Protein AF-A0A3D4FK77-F1 (afdb_monomer)

Radius of gyration: 14.41 Å; Cα contacts (8 Å, |Δi|>4): 45; chains: 1; bounding box: 32×20×44 Å

Solvent-accessible surface area (backbone atoms only — not comparable to full-atom values): 3180 Å² total; per-residue (Å²): 139,88,87,86,72,88,50,64,90,46,100,56,7,74,77,40,54,80,20,84,67,51,50,76,55,93,97,35,81,29,61,18,59,48,56,49,54,59,59,56,68,64,73,73,64,76,85,118

Foldseek 3Di:
DDDDDDDLPDPVNCPDQPHQPWDDDPNDIDRGNVSVVVVVVCVPPPPD

Sequence (48 aa):
MTIYFYKINEEYGYFSNFSKHGFELDEKWRQTSEHYFQAQKFVISEYE

Structure (mmCIF, N/CA/C/O backbone):
data_AF-A0A3D4FK77-F1
#
_entry.id   AF-A0A3D4FK77-F1
#
loop_
_atom_site.group_PDB
_atom_site.id
_atom_site.type_symbol
_atom_site.label_atom_id
_atom_site.label_alt_id
_atom_site.label_comp_id
_atom_site.label_asym_id
_atom_site.label_entity_id
_atom_site.label_seq_id
_atom_site.pdbx_PDB_ins_code
_atom_site.Cartn_x
_atom_site.Cartn_y
_atom_site.Cartn_z
_atom_site.occupancy
_atom_site.B_iso_or_equiv
_atom_site.auth_seq_id
_atom_site.auth_comp_id
_atom_site.auth_asym_id
_atom_site.auth_atom_id
_atom_site.pdbx_PDB_model_num
ATOM 1 N N . MET A 1 1 ? -24.898 -8.463 8.440 1.00 87.69 1 MET A N 1
ATOM 2 C CA . MET A 1 1 ? -23.959 -7.685 9.274 1.00 87.69 1 MET A CA 1
ATOM 3 C C . MET A 1 1 ? -23.136 -6.828 8.336 1.00 87.69 1 MET A C 1
ATOM 5 O O . MET A 1 1 ? -22.636 -7.375 7.362 1.00 87.69 1 MET A O 1
ATOM 9 N N . THR A 1 2 ? -23.042 -5.524 8.584 1.00 95.06 2 THR A N 1
ATOM 10 C CA . THR A 1 2 ? -22.295 -4.592 7.724 1.00 95.06 2 THR A CA 1
ATOM 11 C C . THR A 1 2 ? -21.031 -4.156 8.450 1.00 95.06 2 THR A C 1
ATOM 13 O O . THR A 1 2 ? -21.103 -3.819 9.629 1.00 95.06 2 THR A O 1
ATOM 16 N N . ILE A 1 3 ? -19.894 -4.162 7.755 1.00 94.31 3 ILE A N 1
ATOM 17 C CA . ILE A 1 3 ? -18.600 -3.731 8.292 1.00 94.31 3 ILE A CA 1
ATOM 18 C C . ILE A 1 3 ? -18.208 -2.437 7.582 1.00 94.31 3 ILE A C 1
ATOM 20 O O . ILE A 1 3 ? -18.094 -2.414 6.358 1.00 94.31 3 ILE A O 1
ATOM 24 N N . TYR A 1 4 ? -18.004 -1.372 8.353 1.00 95.56 4 TYR A N 1
ATOM 25 C CA . TYR A 1 4 ? -17.476 -0.103 7.860 1.00 95.56 4 TYR A CA 1
ATOM 26 C C . TYR A 1 4 ? -16.010 0.015 8.272 1.00 95.56 4 TYR A C 1
ATOM 28 O O . TYR A 1 4 ? -15.678 -0.186 9.439 1.00 95.56 4 TYR A O 1
ATOM 36 N N . PHE A 1 5 ? -15.135 0.338 7.322 1.00 96.69 5 PHE A N 1
ATOM 37 C CA . PHE A 1 5 ? -13.698 0.476 7.549 1.00 96.69 5 PHE A CA 1
ATOM 38 C C . PHE A 1 5 ? -13.138 1.629 6.716 1.00 96.69 5 PHE A C 1
ATOM 40 O O . PHE A 1 5 ? -13.676 1.948 5.655 1.00 96.69 5 PHE A O 1
ATOM 47 N N . TYR A 1 6 ? -12.072 2.268 7.202 1.00 95.00 6 TYR A N 1
ATOM 48 C CA . TYR A 1 6 ? -11.467 3.406 6.505 1.00 95.00 6 TYR A CA 1
ATOM 49 C C . TYR A 1 6 ? -9.944 3.468 6.645 1.00 95.00 6 TYR A C 1
ATOM 51 O O . TYR A 1 6 ? -9.257 3.686 5.648 1.00 95.00 6 TYR A O 1
ATOM 59 N N . LYS A 1 7 ? -9.385 3.257 7.845 1.00 96.31 7 LYS A N 1
ATOM 60 C CA . LYS A 1 7 ? -7.933 3.366 8.046 1.00 96.31 7 LYS A CA 1
ATOM 61 C C . LYS A 1 7 ? -7.241 2.011 8.072 1.00 96.31 7 LYS A C 1
ATOM 63 O O . LYS A 1 7 ? -7.734 1.040 8.635 1.00 96.31 7 LYS A O 1
ATOM 68 N N . ILE A 1 8 ? -6.027 1.981 7.528 1.00 96.12 8 ILE A N 1
ATOM 69 C CA . ILE A 1 8 ? -5.187 0.777 7.467 1.00 96.12 8 ILE A CA 1
ATOM 70 C C . ILE A 1 8 ? -4.712 0.277 8.840 1.00 96.12 8 ILE A C 1
ATOM 72 O O . ILE A 1 8 ? -4.306 -0.873 8.955 1.00 96.12 8 ILE A O 1
ATOM 76 N N . ASN A 1 9 ? -4.727 1.137 9.862 1.00 95.88 9 ASN A N 1
ATOM 77 C CA . ASN A 1 9 ? -4.282 0.838 11.225 1.00 95.88 9 A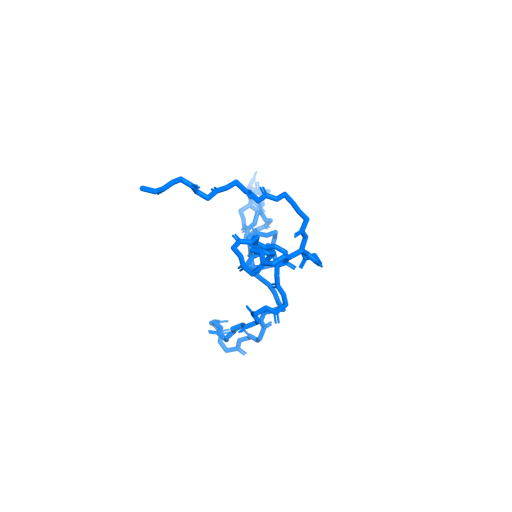SN A CA 1
ATOM 78 C C . ASN A 1 9 ? -5.447 0.604 12.204 1.00 95.88 9 ASN A C 1
ATOM 80 O O . ASN A 1 9 ? -5.231 0.601 13.413 1.00 95.88 9 ASN A O 1
ATOM 84 N N . GLU A 1 10 ? -6.665 0.437 11.692 1.00 97.00 10 GLU A N 1
ATOM 85 C CA . GLU A 1 10 ? -7.856 0.079 12.467 1.00 97.00 10 GLU A CA 1
ATOM 86 C C . GLU A 1 10 ? -8.189 -1.412 12.277 1.00 97.00 10 GLU A C 1
ATOM 88 O O . GLU A 1 10 ? -7.597 -2.086 11.435 1.00 97.00 10 GLU A O 1
ATOM 93 N N . GLU A 1 11 ? -9.141 -1.929 13.061 1.00 96.12 11 GLU A N 1
ATOM 94 C CA . GLU A 1 11 ? -9.506 -3.357 13.156 1.00 96.12 11 GLU A CA 1
ATOM 95 C C . GLU A 1 11 ? 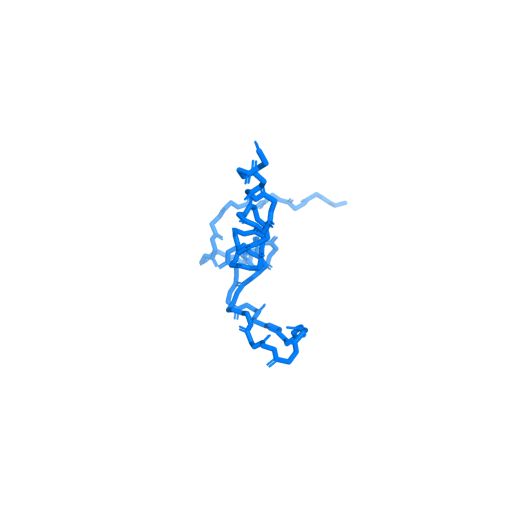-9.660 -4.056 11.798 1.00 96.12 11 GLU A C 1
ATOM 97 O O . GLU A 1 11 ? -9.208 -5.181 11.615 1.00 96.12 11 GLU A O 1
ATOM 102 N N . TYR A 1 12 ? -10.240 -3.357 10.825 1.00 96.81 12 TYR A N 1
ATOM 103 C CA . TYR A 1 12 ? -10.550 -3.870 9.493 1.00 96.81 12 TYR A CA 1
ATOM 104 C C . TYR A 1 12 ? -9.634 -3.309 8.398 1.00 96.81 12 TYR A C 1
ATOM 106 O O . TYR A 1 12 ? -9.921 -3.427 7.208 1.00 96.81 12 TYR A O 1
ATOM 114 N N . GLY A 1 13 ? -8.505 -2.705 8.781 1.00 96.00 13 GLY A N 1
ATOM 115 C CA . GLY A 1 13 ? -7.548 -2.097 7.859 1.00 96.00 13 GLY A CA 1
ATOM 116 C C . GLY A 1 13 ? -6.929 -3.083 6.864 1.00 96.00 13 GLY A C 1
ATOM 117 O O . GLY A 1 13 ? -6.489 -2.678 5.788 1.00 96.00 13 GLY A O 1
ATOM 118 N N . TYR A 1 14 ? -6.959 -4.383 7.172 1.00 95.62 14 TYR A N 1
ATOM 119 C CA . TYR A 1 14 ? -6.527 -5.450 6.269 1.00 95.62 14 TYR A CA 1
ATOM 120 C C . TYR A 1 14 ? -7.406 -5.585 5.014 1.00 95.62 14 TYR A C 1
ATOM 122 O O . TYR A 1 14 ? -6.931 -6.112 4.013 1.00 95.62 14 TYR A O 1
ATOM 130 N N . PHE A 1 15 ? -8.637 -5.058 5.018 1.00 96.50 15 PHE A N 1
ATOM 131 C CA . PHE A 1 15 ? -9.474 -4.978 3.814 1.00 96.50 15 PHE A CA 1
ATOM 132 C C . PHE A 1 15 ? -9.059 -3.856 2.849 1.00 96.50 15 PHE A C 1
ATOM 134 O O . PHE A 1 15 ? -9.550 -3.802 1.723 1.00 96.50 15 PHE A O 1
ATOM 141 N N . SER A 1 16 ? -8.154 -2.957 3.248 1.00 97.25 16 SER A N 1
ATOM 142 C CA . SER A 1 16 ? -7.609 -1.935 2.352 1.00 97.25 16 SER A CA 1
ATOM 143 C C . SER A 1 16 ? -6.599 -2.526 1.359 1.00 97.25 16 SER A C 1
ATOM 145 O O . SER A 1 16 ? -5.755 -3.350 1.720 1.00 97.25 16 SER A O 1
ATOM 147 N N . ASN A 1 17 ? -6.594 -2.009 0.128 1.00 96.25 17 ASN A N 1
ATOM 148 C CA . ASN A 1 17 ? -5.559 -2.252 -0.888 1.00 96.25 17 ASN A CA 1
ATOM 149 C C . ASN A 1 17 ? -4.164 -1.715 -0.496 1.00 96.25 17 ASN A C 1
ATOM 151 O O . ASN A 1 17 ? -3.161 -2.064 -1.122 1.00 96.25 17 ASN A O 1
ATOM 155 N N . PHE A 1 18 ? -4.088 -0.878 0.542 1.00 96.69 18 PHE A N 1
ATOM 156 C CA . PHE A 1 18 ? -2.840 -0.406 1.148 1.00 96.69 18 PHE A CA 1
ATOM 157 C C . PHE A 1 18 ? -2.381 -1.264 2.334 1.00 96.69 18 PHE A C 1
ATOM 159 O O . PHE A 1 18 ? -1.371 -0.948 2.969 1.00 96.69 18 PHE A O 1
ATOM 166 N N . SER A 1 19 ? -3.101 -2.339 2.663 1.00 96.81 19 SER A N 1
ATOM 167 C CA . SER A 1 19 ? -2.668 -3.254 3.714 1.00 96.81 19 SER A CA 1
ATOM 168 C C . SER A 1 19 ? -1.358 -3.947 3.320 1.00 96.81 19 SER A C 1
ATOM 170 O O . SER A 1 19 ? -1.139 -4.282 2.156 1.00 96.81 19 SER A O 1
ATOM 172 N N . LYS A 1 20 ? -0.464 -4.161 4.295 1.00 94.88 20 LYS A N 1
ATOM 173 C CA . LYS A 1 20 ? 0.880 -4.740 4.090 1.00 94.88 20 LYS A CA 1
ATOM 174 C C . LYS A 1 20 ? 0.854 -6.264 3.902 1.00 94.88 20 LYS A C 1
ATOM 176 O O . LYS A 1 20 ? 1.712 -6.974 4.420 1.00 94.88 20 LYS A O 1
ATOM 181 N N . HIS A 1 21 ? -0.142 -6.759 3.181 1.00 96.06 21 HIS A N 1
ATOM 182 C CA . HIS A 1 21 ? -0.275 -8.161 2.810 1.00 96.06 21 HIS A CA 1
ATOM 183 C C . HIS A 1 21 ? 0.285 -8.323 1.401 1.00 96.06 21 HIS A C 1
ATOM 185 O O . HIS A 1 21 ? -0.438 -8.263 0.407 1.00 96.06 21 HIS A O 1
ATOM 191 N N . GLY A 1 22 ? 1.612 -8.428 1.337 1.00 95.88 22 GLY A N 1
ATOM 192 C CA . GLY A 1 22 ? 2.310 -8.617 0.077 1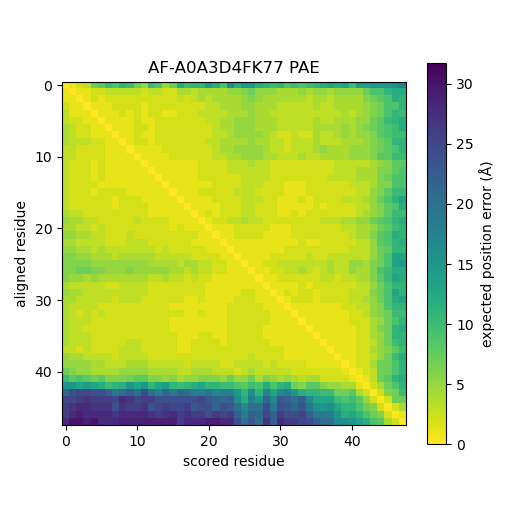.00 95.88 22 GLY A CA 1
ATOM 193 C C . GLY A 1 22 ? 2.056 -9.993 -0.530 1.00 95.88 22 GLY A C 1
ATOM 194 O O . GLY A 1 22 ? 1.646 -10.928 0.157 1.00 95.88 22 GLY A O 1
ATOM 195 N N . PHE A 1 23 ? 2.305 -10.099 -1.827 1.00 97.31 23 PHE A N 1
ATOM 196 C CA . PHE A 1 23 ? 2.169 -11.335 -2.588 1.00 97.31 23 PHE A CA 1
ATOM 197 C C . PHE A 1 23 ? 3.201 -11.384 -3.709 1.00 97.31 23 PHE A C 1
ATOM 199 O O . PHE A 1 23 ? 3.748 -10.359 -4.127 1.00 97.31 23 PHE A O 1
ATOM 206 N N . GLU A 1 24 ? 3.460 -12.588 -4.199 1.00 97.50 24 GLU A N 1
ATOM 207 C CA . GLU A 1 24 ? 4.314 -12.818 -5.355 1.00 97.50 24 GLU A CA 1
ATOM 208 C C . GLU A 1 24 ? 3.458 -12.992 -6.612 1.00 97.50 24 GLU A C 1
ATOM 210 O O . GLU A 1 24 ? 2.468 -13.723 -6.602 1.00 97.50 24 GLU A O 1
ATOM 215 N N . LEU A 1 25 ? 3.826 -12.289 -7.683 1.00 94.00 25 LEU A N 1
ATOM 216 C CA . LEU A 1 25 ? 3.205 -12.396 -9.002 1.00 94.00 25 LEU A CA 1
ATOM 217 C C . LEU A 1 25 ? 4.235 -12.011 -10.070 1.00 94.00 25 LEU A C 1
ATOM 219 O O . LEU A 1 25 ? 4.983 -11.049 -9.882 1.00 94.00 25 LEU A O 1
ATOM 223 N N . ASP A 1 26 ? 4.278 -12.745 -11.182 1.00 90.31 26 ASP A N 1
ATOM 224 C CA . ASP A 1 26 ? 5.263 -12.562 -12.262 1.00 90.31 26 ASP A CA 1
ATOM 225 C C . ASP A 1 26 ? 6.718 -12.587 -11.756 1.00 90.31 26 ASP A C 1
ATOM 227 O O . ASP A 1 26 ? 7.509 -11.699 -12.080 1.00 90.31 26 ASP A O 1
ATOM 231 N N . GLU A 1 27 ? 7.039 -13.554 -10.884 1.00 94.31 27 GLU A N 1
ATOM 232 C CA . GLU A 1 27 ? 8.359 -13.715 -10.237 1.00 94.31 27 GLU A CA 1
ATOM 233 C C . GLU A 1 27 ? 8.824 -12.467 -9.465 1.00 94.31 27 GLU A C 1
ATOM 235 O O . GLU A 1 27 ? 10.013 -12.248 -9.222 1.00 94.31 27 GLU A O 1
ATOM 240 N N . LYS A 1 28 ? 7.885 -11.591 -9.091 1.00 93.56 28 LYS A N 1
ATOM 241 C CA . LYS A 1 28 ? 8.183 -10.364 -8.365 1.00 93.56 28 LYS A CA 1
ATOM 242 C C . LYS A 1 28 ? 7.293 -10.229 -7.140 1.00 93.56 28 LYS A C 1
ATOM 244 O O . LYS A 1 28 ? 6.067 -10.302 -7.209 1.00 93.56 28 LYS A O 1
ATOM 249 N N . TRP A 1 29 ? 7.920 -9.902 -6.016 1.00 96.69 29 TRP A N 1
ATOM 250 C CA . TRP A 1 29 ? 7.206 -9.522 -4.805 1.00 96.69 29 TRP A CA 1
ATOM 251 C C . TRP A 1 29 ? 6.532 -8.150 -4.966 1.00 96.69 29 TRP A C 1
ATOM 253 O O . TRP A 1 29 ? 7.118 -7.193 -5.489 1.00 96.69 29 TR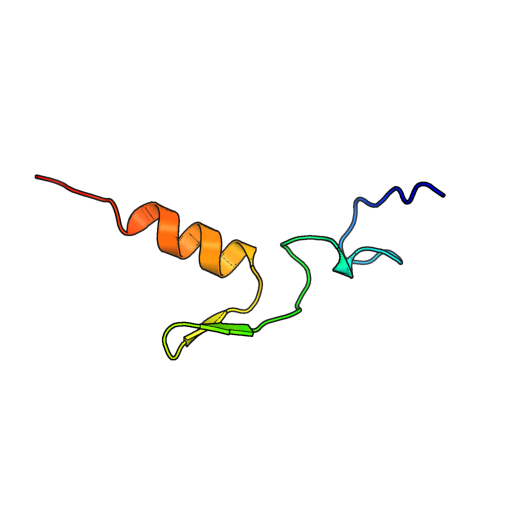P A O 1
ATOM 263 N N . ARG A 1 30 ? 5.287 -8.038 -4.503 1.00 95.81 30 ARG A N 1
ATOM 264 C CA . ARG A 1 30 ? 4.500 -6.802 -4.435 1.00 95.81 30 ARG A CA 1
ATOM 265 C C . ARG A 1 30 ? 4.124 -6.563 -2.984 1.00 95.81 30 ARG A C 1
ATOM 267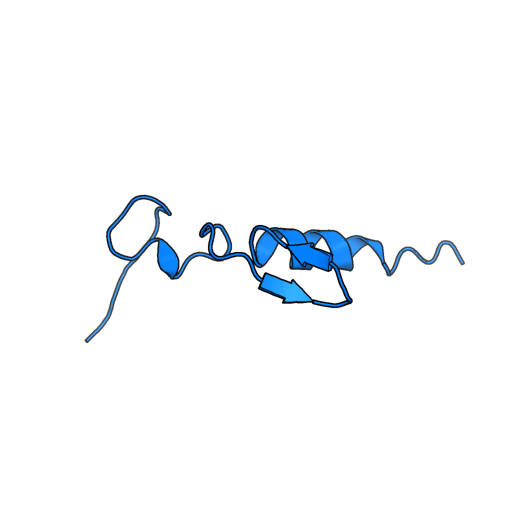 O O . ARG A 1 30 ? 3.555 -7.435 -2.344 1.00 95.81 30 ARG A O 1
ATOM 274 N N . GLN A 1 31 ? 4.445 -5.382 -2.458 1.00 96.62 31 GLN A N 1
ATOM 275 C CA . GLN A 1 31 ? 4.217 -5.071 -1.041 1.00 96.62 31 GLN A CA 1
ATOM 276 C C . GLN A 1 31 ? 2.731 -4.952 -0.689 1.00 96.62 31 GLN A C 1
ATOM 278 O O . GLN A 1 31 ? 2.340 -5.292 0.424 1.00 96.62 31 GLN A O 1
ATOM 283 N N . THR A 1 32 ? 1.925 -4.459 -1.630 1.00 97.31 32 THR A N 1
ATOM 284 C CA . THR A 1 32 ? 0.467 -4.350 -1.523 1.00 97.31 32 THR A CA 1
ATOM 285 C C . THR A 1 32 ? -0.155 -4.521 -2.912 1.00 97.31 32 THR A C 1
ATOM 287 O O . THR A 1 32 ? 0.544 -4.398 -3.927 1.00 97.31 32 THR A O 1
ATOM 290 N N . SER A 1 33 ? -1.468 -4.744 -2.985 1.00 96.06 33 SER A N 1
ATOM 291 C CA . SER A 1 33 ? -2.185 -4.770 -4.269 1.00 96.06 33 SER A CA 1
ATOM 292 C C . SER A 1 33 ? -2.113 -3.432 -5.006 1.00 96.06 33 SER A C 1
ATOM 294 O O . SER A 1 33 ? -1.977 -3.426 -6.227 1.00 96.06 33 SER A O 1
ATOM 296 N N . GLU A 1 34 ? -2.082 -2.307 -4.284 1.00 96.88 34 GLU A N 1
ATOM 297 C CA . GLU A 1 34 ? -1.885 -0.983 -4.886 1.00 96.88 34 GLU A CA 1
ATOM 298 C C . GLU A 1 34 ? -0.551 -0.862 -5.639 1.00 96.88 34 GLU A C 1
ATOM 300 O O . GLU A 1 34 ? -0.512 -0.295 -6.728 1.00 96.88 34 GLU A O 1
ATOM 305 N N . HIS A 1 35 ? 0.540 -1.433 -5.116 1.00 95.19 35 HIS A N 1
ATOM 306 C CA . HIS A 1 35 ? 1.833 -1.404 -5.814 1.00 95.19 35 HIS A CA 1
ATOM 307 C C . HIS A 1 35 ? 1.772 -2.143 -7.151 1.00 95.19 35 HIS A C 1
ATOM 309 O O . HIS A 1 35 ? 2.329 -1.678 -8.144 1.00 95.19 35 HIS A O 1
ATOM 315 N N . TYR A 1 36 ? 1.091 -3.290 -7.184 1.00 94.44 36 TYR A N 1
ATOM 316 C CA . TYR A 1 36 ? 0.868 -4.012 -8.431 1.00 94.44 36 TYR A CA 1
ATOM 317 C C . TYR A 1 36 ? 0.001 -3.197 -9.397 1.00 94.44 36 TYR A C 1
ATOM 319 O O . TYR A 1 36 ? 0.376 -3.027 -10.554 1.00 94.44 36 TYR A O 1
ATOM 327 N N . PHE A 1 37 ? -1.107 -2.637 -8.909 1.00 93.75 37 PHE A N 1
ATOM 328 C CA . PHE A 1 37 ? -2.015 -1.823 -9.713 1.00 93.75 37 PHE A CA 1
ATOM 329 C C . PHE A 1 37 ? -1.306 -0.620 -10.349 1.00 93.75 37 PHE A C 1
ATOM 331 O O . PHE A 1 37 ? -1.424 -0.401 -11.550 1.00 93.75 37 PHE A O 1
ATOM 338 N N . GLN A 1 3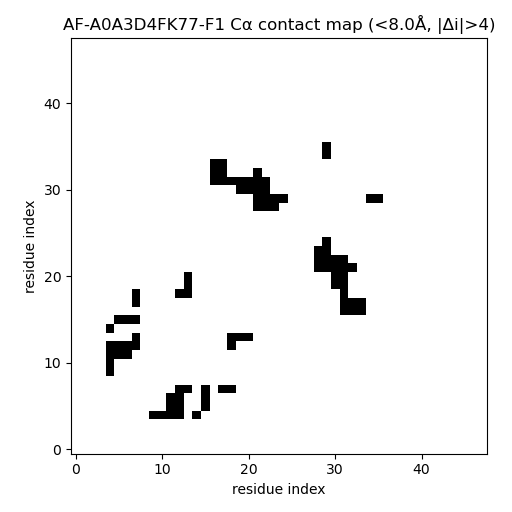8 ? -0.513 0.124 -9.575 1.00 93.50 38 GLN A N 1
ATOM 339 C CA . GLN A 1 38 ? 0.255 1.268 -10.076 1.00 93.50 38 GLN A CA 1
ATOM 340 C C . GLN A 1 38 ? 1.319 0.855 -11.096 1.00 93.50 38 GLN A C 1
ATOM 342 O O . GLN A 1 38 ? 1.484 1.542 -12.098 1.00 93.50 38 GLN A O 1
ATOM 347 N N . ALA A 1 39 ? 2.005 -0.274 -10.886 1.00 90.88 39 ALA A N 1
ATOM 348 C CA . ALA A 1 39 ? 2.991 -0.772 -11.842 1.00 90.88 39 ALA A CA 1
ATOM 349 C C . ALA A 1 39 ? 2.362 -1.075 -13.211 1.00 90.88 39 ALA A C 1
ATOM 351 O O . ALA A 1 39 ? 2.962 -0.756 -14.230 1.00 90.88 39 ALA A O 1
ATOM 352 N N . GLN A 1 40 ? 1.147 -1.635 -13.235 1.00 89.75 40 GLN A N 1
ATOM 353 C CA . GLN A 1 40 ? 0.444 -1.991 -14.473 1.00 89.75 40 GLN A CA 1
ATOM 354 C C . GLN A 1 40 ? -0.129 -0.786 -15.232 1.00 89.75 40 GLN A C 1
ATOM 356 O O . GLN 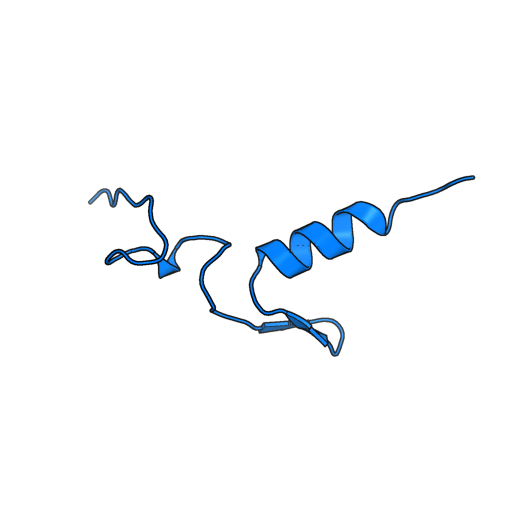A 1 40 ? -0.260 -0.845 -16.452 1.00 89.75 40 GLN A O 1
ATOM 361 N N . LYS A 1 41 ? -0.415 0.337 -14.555 1.00 89.56 41 LYS A N 1
ATOM 362 C CA . LYS A 1 41 ? -0.940 1.556 -15.207 1.00 89.56 41 LYS A CA 1
ATOM 363 C C . LYS A 1 41 ? -0.049 2.096 -16.323 1.00 89.56 41 LYS A C 1
ATOM 365 O O . LYS A 1 41 ? -0.560 2.720 -17.243 1.00 89.56 41 LYS A O 1
ATOM 370 N N . PHE A 1 42 ? 1.260 1.883 -16.221 1.00 82.19 42 PHE A N 1
ATOM 371 C CA . PHE A 1 42 ? 2.252 2.440 -17.142 1.00 82.19 42 PHE A CA 1
ATOM 372 C C . PHE A 1 42 ? 2.820 1.402 -18.117 1.00 82.19 42 PHE A C 1
ATOM 374 O O . PHE A 1 42 ? 3.722 1.721 -18.880 1.00 82.19 42 PHE A O 1
ATOM 381 N N . VAL A 1 43 ? 2.313 0.163 -18.101 1.00 76.75 43 VAL A N 1
ATOM 382 C CA . VAL A 1 43 ? 2.746 -0.889 -19.042 1.00 76.75 43 VAL A CA 1
ATOM 383 C C . VAL A 1 43 ? 2.134 -0.662 -20.427 1.00 76.75 43 VAL A C 1
ATOM 385 O O . VAL A 1 43 ? 2.714 -1.063 -21.429 1.00 76.75 43 VAL A O 1
ATOM 388 N N . ILE A 1 44 ? 1.014 0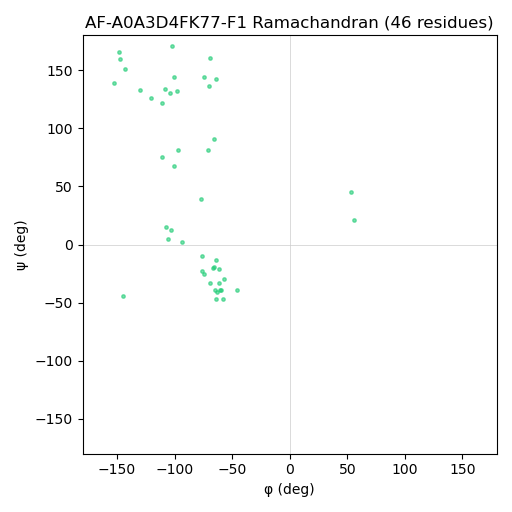.067 -20.489 1.00 66.19 44 ILE A N 1
ATOM 389 C CA . ILE A 1 44 ? 0.415 0.585 -21.721 1.00 66.19 44 ILE A CA 1
ATOM 390 C C . ILE A 1 44 ? 0.809 2.062 -21.852 1.00 66.19 44 ILE A C 1
ATOM 392 O O . ILE A 1 44 ? -0.010 2.963 -21.693 1.00 66.19 44 ILE A O 1
ATOM 396 N N . SER A 1 45 ? 2.092 2.336 -22.075 1.00 58.59 45 SER A N 1
ATOM 397 C CA . SER A 1 45 ? 2.494 3.590 -22.714 1.00 58.59 45 SER A CA 1
ATOM 398 C C . SER A 1 45 ? 3.024 3.257 -24.099 1.00 58.59 45 SER A C 1
ATOM 400 O O . SER A 1 45 ? 4.230 3.243 -24.344 1.00 58.59 45 SER A O 1
ATOM 402 N N . GLU A 1 46 ? 2.094 2.958 -24.997 1.00 57.28 46 GLU A N 1
ATOM 403 C CA . GLU A 1 46 ? 2.310 3.135 -26.423 1.00 57.28 46 GLU A CA 1
ATOM 404 C C . GLU A 1 46 ? 2.447 4.646 -26.659 1.00 57.28 46 GLU A C 1
ATOM 406 O O . GLU A 1 46 ? 1.476 5.372 -26.846 1.00 57.28 46 GLU A O 1
ATOM 411 N N . TYR A 1 47 ? 3.681 5.141 -26.593 1.00 49.53 47 TYR A N 1
ATOM 412 C CA . TYR A 1 47 ? 4.128 5.947 -27.720 1.00 49.53 47 TYR A CA 1
ATOM 413 C C . TYR A 1 47 ? 4.323 4.956 -28.879 1.00 49.53 47 TYR A C 1
ATOM 415 O O . TYR A 1 47 ? 5.428 4.454 -29.081 1.00 49.53 47 TYR A O 1
ATOM 423 N N . GLU A 1 48 ? 3.221 4.607 -29.550 1.00 47.28 48 GLU A N 1
ATOM 424 C CA . GLU A 1 48 ? 3.229 4.426 -31.005 1.00 47.28 48 GLU A CA 1
ATOM 425 C C . GLU A 1 48 ? 3.103 5.810 -31.654 1.00 47.28 48 GLU A C 1
ATOM 427 O O . GLU A 1 48 ? 2.298 6.633 -31.153 1.00 47.28 48 GLU A O 1
#

pLDDT: mean 90.33, std 12.58, range [47.28, 97.5]

Secondary structure (DSS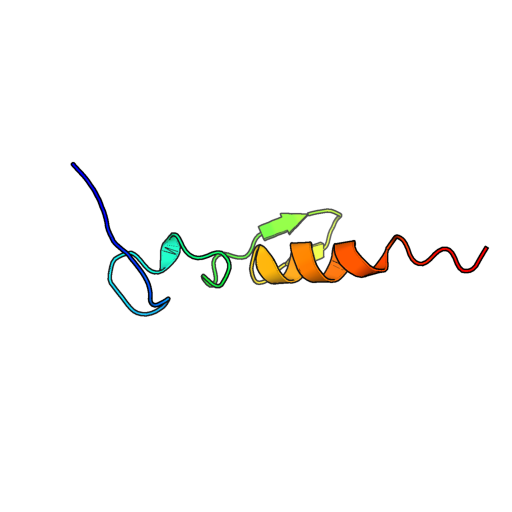P, 8-state):
-------TTSTTGGGSTTSS--EEETTEEESSHHHHHHHHHTT-----

Mean predicted aligned error: 5.06 Å